Protein AF-A0AAU4PQ23-F1 (afdb_monomer_lite)

Sequence (52 aa):
MGAALDGTPAAARDGSNMIAPMLDAVRAEATLGEICGVLRDERGTYTEPPGS

pLDDT: mean 77.81, std 9.93, range [40.25, 86.62]

Secondary structure (DSSP, 8-state):
-----THHHHHHHH---THHHHHHHHHTT--HHHHHHHHHHHH------S--

Foldseek 3Di:
DDDLCPVQLVCLVPVDDNPVSVVSCVVVVHDPVNSVVSNCVRPNDDDDDPDD

Structure (mmCIF, N/CA/C/O backbone):
data_AF-A0AAU4PQ23-F1
#
_entry.id   AF-A0AAU4PQ23-F1
#
loop_
_atom_site.group_PDB
_atom_site.id
_atom_site.type_symbol
_atom_site.label_atom_id
_atom_site.label_alt_id
_atom_site.label_comp_id
_atom_si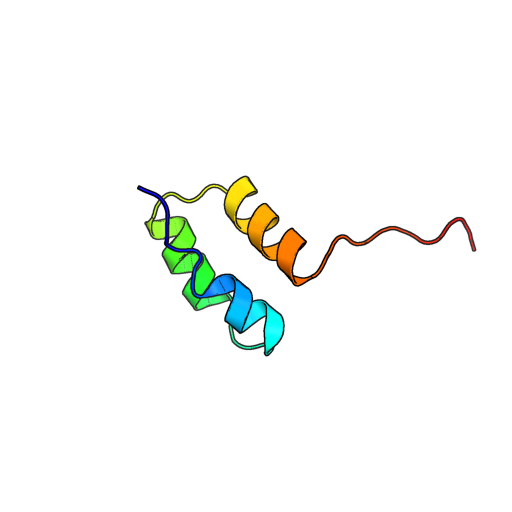te.label_asym_id
_atom_site.label_entity_id
_atom_site.label_seq_id
_atom_site.pdbx_PDB_ins_code
_atom_site.Ca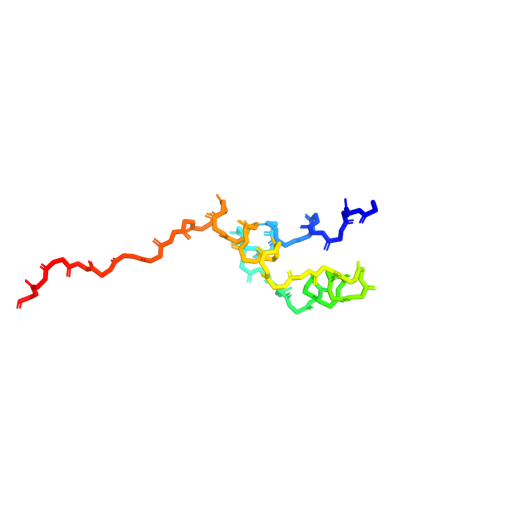rtn_x
_atom_site.Cartn_y
_atom_site.Cartn_z
_atom_site.occupancy
_atom_site.B_iso_or_equiv
_atom_site.auth_seq_id
_atom_site.auth_comp_id
_atom_site.auth_asym_id
_atom_site.auth_atom_id
_atom_site.pdbx_PDB_model_num
ATOM 1 N N . MET A 1 1 ? -5.517 -1.925 -18.197 1.00 40.25 1 MET A N 1
ATOM 2 C CA . MET A 1 1 ? -4.051 -1.789 -18.138 1.00 40.25 1 MET A CA 1
ATOM 3 C C . MET A 1 1 ? -3.722 -1.541 -16.680 1.00 40.25 1 MET A C 1
ATOM 5 O O . MET A 1 1 ? -3.835 -0.418 -16.229 1.00 40.25 1 MET A O 1
ATOM 9 N N . GLY A 1 2 ? -3.521 -2.599 -15.907 1.00 50.38 2 GLY A N 1
ATOM 10 C CA . GLY A 1 2 ? -3.368 -2.504 -14.459 1.00 50.38 2 GLY A CA 1
ATOM 11 C C . GLY A 1 2 ? -2.747 -3.799 -13.987 1.00 50.38 2 GLY A C 1
ATOM 12 O O . GLY A 1 2 ? -3.424 -4.816 -14.029 1.00 50.38 2 GLY A O 1
ATOM 13 N N . ALA A 1 3 ? -1.448 -3.770 -13.702 1.00 55.47 3 ALA A N 1
ATOM 14 C CA . ALA A 1 3 ? -0.697 -4.839 -13.037 1.00 55.47 3 ALA A CA 1
ATOM 15 C C . ALA A 1 3 ? 0.787 -4.437 -12.953 1.00 55.47 3 ALA A C 1
ATOM 17 O O . ALA A 1 3 ? 1.648 -5.041 -13.580 1.00 55.47 3 ALA A O 1
ATOM 18 N N . ALA A 1 4 ? 1.095 -3.375 -12.208 1.00 60.22 4 ALA A N 1
ATOM 19 C CA . ALA A 1 4 ? 2.458 -3.153 -11.708 1.00 60.22 4 ALA A CA 1
ATOM 20 C C . ALA A 1 4 ? 2.467 -3.151 -10.174 1.00 60.22 4 ALA A C 1
ATOM 22 O O . ALA A 1 4 ? 3.220 -2.425 -9.535 1.00 60.22 4 ALA A O 1
ATOM 23 N N . LEU A 1 5 ? 1.570 -3.945 -9.586 1.00 60.53 5 LEU A N 1
ATOM 24 C CA . LEU A 1 5 ? 1.447 -4.116 -8.141 1.00 60.53 5 LEU A CA 1
ATOM 25 C C . LEU A 1 5 ? 1.874 -5.521 -7.698 1.00 60.53 5 LEU A C 1
ATOM 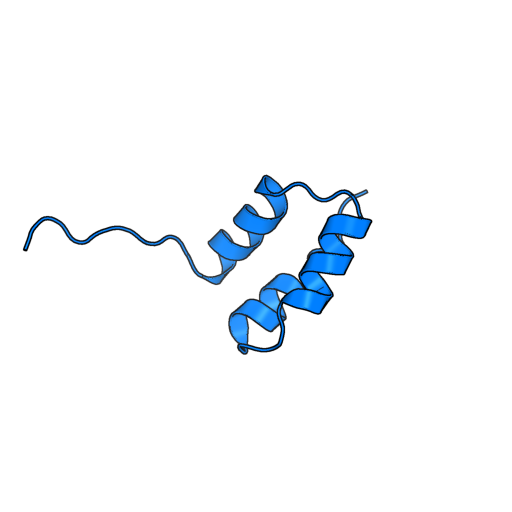27 O O . LEU A 1 5 ? 1.908 -5.782 -6.506 1.00 60.53 5 LEU A O 1
ATOM 31 N N . ASP A 1 6 ? 2.240 -6.426 -8.615 1.00 65.12 6 ASP A N 1
ATOM 32 C CA . ASP A 1 6 ? 2.537 -7.828 -8.275 1.00 65.12 6 ASP A CA 1
ATOM 33 C C . ASP A 1 6 ? 3.711 -7.981 -7.288 1.00 65.12 6 ASP A C 1
ATOM 35 O O . ASP A 1 6 ? 3.746 -8.920 -6.494 1.00 65.12 6 ASP A O 1
ATOM 39 N N . GLY A 1 7 ? 4.661 -7.039 -7.285 1.00 65.38 7 GLY A N 1
ATOM 40 C CA . GLY A 1 7 ? 5.809 -7.056 -6.370 1.00 65.38 7 GLY A CA 1
ATOM 41 C C . GLY A 1 7 ? 5.544 -6.438 -4.992 1.00 65.38 7 GLY A C 1
ATOM 42 O O . GLY A 1 7 ? 6.299 -6.686 -4.051 1.00 65.38 7 GLY A O 1
ATOM 43 N N . THR A 1 8 ? 4.490 -5.631 -4.847 1.00 67.75 8 THR A N 1
ATOM 44 C CA . THR A 1 8 ? 4.208 -4.888 -3.609 1.00 67.75 8 THR A CA 1
ATOM 45 C C . THR A 1 8 ? 3.768 -5.804 -2.454 1.00 67.75 8 THR A C 1
ATOM 47 O O . THR A 1 8 ? 4.287 -5.625 -1.351 1.00 67.75 8 THR A O 1
ATOM 50 N N . PRO A 1 9 ? 2.906 -6.825 -2.665 1.00 71.69 9 PRO A N 1
ATOM 51 C CA . PRO A 1 9 ? 2.530 -7.797 -1.640 1.00 71.69 9 PRO A CA 1
ATOM 52 C C . PRO A 1 9 ? 3.696 -8.620 -1.110 1.00 71.69 9 PRO A C 1
ATOM 54 O O . PRO A 1 9 ? 3.834 -8.794 0.096 1.00 71.69 9 PRO A O 1
ATOM 57 N N . ALA A 1 10 ? 4.559 -9.115 -2.001 1.00 73.75 10 ALA A N 1
ATOM 58 C CA . ALA A 1 10 ? 5.695 -9.944 -1.610 1.00 73.75 10 ALA A CA 1
ATOM 59 C C . ALA A 1 10 ? 6.657 -9.158 -0.707 1.00 73.75 10 ALA A C 1
ATOM 61 O O . ALA A 1 10 ? 6.954 -9.609 0.399 1.00 73.75 10 ALA A O 1
ATOM 62 N N . ALA A 1 11 ? 7.017 -7.933 -1.114 1.00 79.12 11 ALA A N 1
ATOM 63 C CA . ALA A 1 11 ? 7.857 -7.045 -0.313 1.00 79.12 11 ALA A CA 1
ATOM 64 C C . ALA A 1 11 ? 7.196 -6.624 1.009 1.00 79.12 11 ALA A C 1
ATOM 66 O O . ALA A 1 11 ? 7.848 -6.508 2.050 1.00 79.12 11 ALA A O 1
ATOM 67 N N . ALA A 1 12 ? 5.874 -6.432 0.998 1.00 76.56 12 ALA A N 1
ATOM 68 C CA . ALA A 1 12 ? 5.115 -6.163 2.209 1.00 76.56 12 ALA A CA 1
ATOM 69 C C . ALA A 1 12 ? 5.076 -7.374 3.160 1.00 76.56 12 ALA A C 1
ATOM 71 O O . ALA A 1 12 ? 5.009 -7.171 4.372 1.00 76.56 12 ALA A O 1
ATOM 72 N N . ARG A 1 13 ? 5.144 -8.614 2.669 1.00 78.81 13 ARG A N 1
ATOM 73 C CA . ARG A 1 13 ? 5.156 -9.819 3.514 1.00 78.81 13 ARG A CA 1
ATOM 74 C C . ARG A 1 13 ? 6.527 -10.127 4.101 1.00 78.81 13 ARG A C 1
ATOM 76 O O . ARG A 1 13 ? 6.613 -10.446 5.282 1.00 78.81 13 ARG A O 1
ATOM 83 N N . ASP A 1 14 ? 7.583 -10.044 3.298 1.00 81.56 14 ASP A N 1
ATOM 84 C CA . ASP A 1 14 ? 8.934 -10.459 3.701 1.00 81.56 14 ASP A CA 1
ATOM 85 C C . ASP A 1 14 ? 9.798 -9.320 4.278 1.00 81.56 14 ASP A C 1
ATOM 87 O O . ASP A 1 14 ? 10.859 -9.575 4.848 1.00 81.56 14 ASP A O 1
ATOM 91 N N . GLY A 1 15 ? 9.333 -8.067 4.179 1.00 77.56 15 GLY A N 1
ATOM 92 C CA . GLY A 1 15 ? 10.051 -6.891 4.672 1.00 77.56 15 GLY A CA 1
ATOM 93 C C . GLY A 1 15 ? 11.191 -6.426 3.761 1.00 77.56 15 GLY A C 1
ATOM 94 O O . GLY A 1 15 ? 12.020 -5.620 4.187 1.00 77.56 15 GLY A O 1
ATOM 95 N N . SER A 1 16 ? 11.250 -6.915 2.524 1.00 82.50 16 SER A N 1
ATOM 96 C CA . SER A 1 16 ? 12.208 -6.471 1.516 1.00 82.50 16 SER A CA 1
ATOM 97 C C . SER A 1 16 ? 11.909 -5.051 1.011 1.00 82.50 16 SER A C 1
ATOM 99 O O . SER A 1 16 ? 10.928 -4.397 1.375 1.00 82.50 16 SER A O 1
ATOM 101 N N . ASN A 1 17 ? 12.829 -4.508 0.212 1.00 83.19 17 ASN A N 1
ATOM 102 C CA . ASN A 1 17 ? 12.804 -3.106 -0.190 1.00 83.19 17 ASN A CA 1
ATOM 103 C C . ASN A 1 17 ? 11.571 -2.771 -1.055 1.00 83.19 17 ASN A C 1
ATOM 105 O O . ASN A 1 17 ? 11.495 -3.150 -2.221 1.00 83.19 17 ASN A O 1
ATOM 109 N N . MET A 1 18 ? 10.654 -1.971 -0.503 1.00 80.25 18 MET A N 1
ATOM 110 C CA . MET A 1 18 ? 9.431 -1.529 -1.184 1.00 80.25 18 MET A CA 1
ATOM 111 C C . MET A 1 18 ? 9.643 -0.430 -2.237 1.00 80.25 18 MET A C 1
ATOM 113 O O . MET A 1 18 ? 8.738 -0.170 -3.026 1.00 80.25 18 MET A O 1
ATOM 117 N N . ILE A 1 19 ? 10.816 0.206 -2.304 1.00 84.81 19 ILE A N 1
ATOM 118 C CA . ILE A 1 19 ? 11.060 1.298 -3.258 1.00 84.81 19 ILE A CA 1
ATOM 119 C C . ILE A 1 19 ? 10.991 0.799 -4.703 1.00 84.81 19 ILE A C 1
ATOM 121 O O . ILE A 1 19 ? 10.386 1.460 -5.541 1.00 84.81 19 ILE A O 1
ATOM 125 N N . ALA A 1 20 ? 11.559 -0.373 -4.997 1.00 83.56 20 ALA A N 1
ATOM 126 C CA . ALA A 1 20 ? 11.526 -0.946 -6.342 1.00 83.56 20 ALA A CA 1
ATOM 127 C C . ALA A 1 20 ? 10.085 -1.192 -6.852 1.00 83.56 20 ALA A C 1
ATOM 129 O O . ALA A 1 20 ? 9.726 -0.593 -7.866 1.00 83.56 20 ALA A O 1
ATOM 130 N N . PRO A 1 21 ? 9.215 -1.949 -6.147 1.00 81.69 21 PRO A N 1
ATOM 131 C CA . PRO A 1 21 ? 7.840 -2.163 -6.604 1.00 81.69 21 PRO A CA 1
ATOM 132 C C . PRO A 1 21 ? 6.985 -0.886 -6.595 1.00 81.69 21 PRO A C 1
ATOM 134 O O . PRO A 1 21 ? 6.080 -0.757 -7.413 1.00 81.69 21 PRO A O 1
ATOM 137 N N . MET A 1 22 ? 7.261 0.088 -5.718 1.00 80.38 22 MET A N 1
ATOM 138 C CA . MET A 1 22 ? 6.571 1.385 -5.754 1.00 80.38 22 MET A CA 1
ATOM 139 C C . MET A 1 22 ? 6.928 2.202 -7.001 1.00 80.38 22 MET A C 1
ATOM 141 O O . MET A 1 22 ? 6.055 2.846 -7.578 1.00 80.38 22 MET A O 1
ATOM 145 N N . LEU A 1 23 ? 8.190 2.174 -7.438 1.00 84.06 23 LEU A N 1
ATOM 146 C CA . LEU A 1 23 ? 8.613 2.847 -8.668 1.00 84.06 23 LEU A CA 1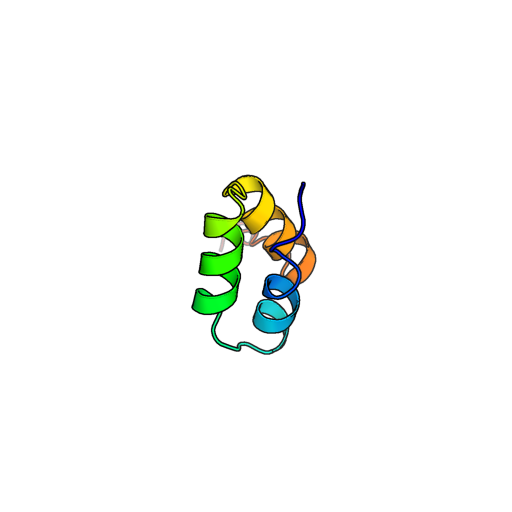
ATOM 147 C C . LEU A 1 23 ? 7.951 2.231 -9.902 1.00 84.06 23 LEU A C 1
ATOM 149 O O . LEU A 1 23 ? 7.540 2.974 -10.791 1.00 84.06 23 LEU A O 1
ATOM 153 N N . ASP A 1 24 ? 7.815 0.906 -9.946 1.00 84.25 24 ASP A N 1
ATOM 154 C CA . ASP A 1 24 ? 7.120 0.215 -11.037 1.00 84.25 24 ASP A CA 1
ATOM 155 C C . ASP A 1 24 ? 5.624 0.555 -11.055 1.00 84.25 2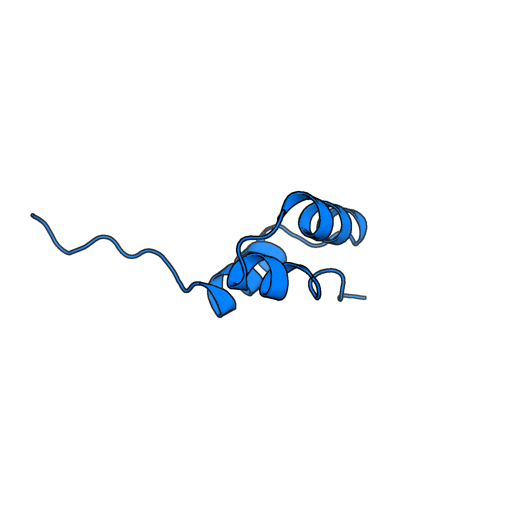4 ASP A C 1
ATOM 157 O O . ASP A 1 24 ? 5.080 0.873 -12.114 1.00 84.25 24 ASP A O 1
ATOM 161 N N . ALA A 1 25 ? 4.981 0.598 -9.884 1.00 81.19 25 ALA A N 1
ATOM 162 C CA . ALA A 1 25 ? 3.588 1.017 -9.749 1.00 81.19 25 ALA A CA 1
ATOM 163 C C . ALA A 1 25 ? 3.370 2.450 -10.266 1.00 81.19 25 ALA A C 1
ATOM 165 O O . ALA A 1 25 ? 2.496 2.685 -11.097 1.00 81.19 25 ALA A O 1
ATOM 166 N N . VAL A 1 26 ? 4.210 3.403 -9.844 1.00 81.50 26 VAL A N 1
ATOM 167 C CA . VAL A 1 26 ? 4.124 4.802 -10.298 1.00 81.50 26 VAL A CA 1
ATOM 168 C C . VAL A 1 26 ? 4.406 4.926 -11.801 1.00 81.50 26 VAL A C 1
ATOM 170 O O . VAL A 1 26 ? 3.750 5.711 -12.482 1.00 81.50 26 VAL A O 1
ATOM 173 N N . ARG A 1 27 ? 5.341 4.139 -12.354 1.00 82.88 27 ARG A N 1
ATOM 174 C CA . ARG A 1 27 ? 5.627 4.111 -13.803 1.00 82.88 27 ARG A CA 1
ATOM 175 C C . ARG A 1 27 ? 4.464 3.576 -14.632 1.00 82.88 27 ARG A C 1
ATOM 177 O O . ARG A 1 27 ? 4.318 3.991 -15.776 1.00 82.88 27 ARG A O 1
ATOM 184 N N . ALA A 1 28 ? 3.658 2.681 -14.071 1.00 84.81 28 ALA A N 1
ATOM 185 C CA . ALA A 1 28 ? 2.442 2.172 -14.698 1.00 84.81 28 ALA A CA 1
ATOM 186 C C . ALA A 1 28 ? 1.227 3.095 -14.506 1.00 84.81 28 ALA A C 1
ATOM 188 O O . ALA A 1 28 ? 0.102 2.674 -14.769 1.00 84.81 28 ALA A O 1
ATOM 189 N N . GLU A 1 29 ? 1.453 4.324 -14.030 1.00 80.75 29 GLU A N 1
ATOM 190 C CA . GLU A 1 29 ? 0.416 5.301 -13.695 1.00 80.75 29 GLU A CA 1
ATOM 191 C C . GLU A 1 29 ? -0.580 4.788 -12.642 1.00 80.75 29 GLU A C 1
ATOM 193 O O . GLU A 1 29 ? -1.726 5.234 -12.592 1.00 80.75 29 GLU A O 1
ATOM 198 N N . ALA A 1 30 ? -0.141 3.871 -11.766 1.00 82.12 30 ALA A N 1
ATOM 199 C CA . ALA A 1 30 ? -0.958 3.436 -10.643 1.00 82.12 30 ALA A CA 1
ATOM 200 C C . ALA A 1 30 ? -1.165 4.599 -9.669 1.00 8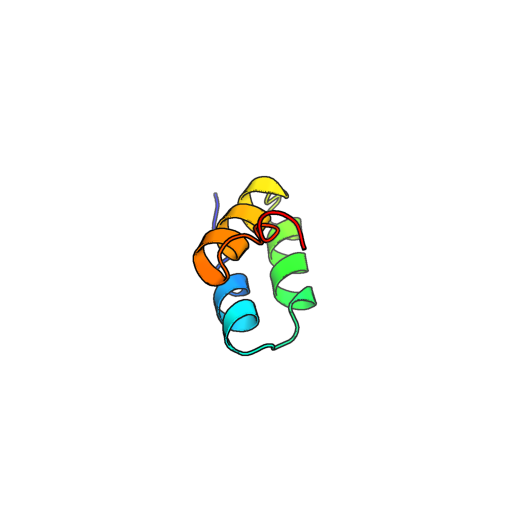2.12 30 ALA A C 1
ATOM 202 O O . ALA A 1 30 ? -0.242 5.332 -9.296 1.00 82.12 30 ALA A O 1
ATOM 203 N N . THR A 1 31 ? -2.401 4.748 -9.225 1.00 85.81 31 THR A N 1
ATOM 204 C CA . THR A 1 31 ? -2.790 5.754 -8.250 1.00 85.81 31 THR A CA 1
ATOM 205 C C . THR A 1 31 ? -2.356 5.352 -6.843 1.00 85.81 31 THR A C 1
ATOM 207 O O . THR A 1 31 ? -2.221 4.174 -6.501 1.00 85.81 31 THR A O 1
ATOM 210 N N . LEU A 1 32 ? -2.223 6.347 -5.961 1.00 80.69 32 LEU A N 1
ATOM 211 C CA . LEU A 1 32 ? -1.987 6.098 -4.538 1.00 80.69 32 LEU A CA 1
ATOM 212 C C . LEU A 1 32 ? -3.091 5.224 -3.917 1.00 80.69 32 LEU A C 1
ATOM 214 O O . LEU A 1 32 ? -2.808 4.422 -3.034 1.00 80.69 32 LEU A O 1
ATOM 218 N N . GLY A 1 33 ? -4.337 5.360 -4.381 1.00 82.25 33 GLY A N 1
ATOM 219 C CA . GLY A 1 33 ? -5.462 4.550 -3.913 1.00 82.25 33 GLY A CA 1
ATOM 220 C C . GLY A 1 33 ? -5.283 3.061 -4.210 1.00 82.25 33 GLY A C 1
ATOM 221 O O . GLY A 1 33 ? -5.532 2.239 -3.334 1.00 82.25 33 GLY A O 1
ATOM 222 N N . GLU A 1 34 ? -4.787 2.717 -5.399 1.00 82.25 34 GLU A N 1
ATOM 223 C CA . GLU A 1 34 ? -4.511 1.329 -5.790 1.00 82.25 34 GLU A CA 1
ATOM 224 C C . GLU A 1 34 ? -3.346 0.739 -4.986 1.00 82.25 34 GLU A C 1
ATOM 226 O O . GLU A 1 34 ? -3.451 -0.371 -4.466 1.00 82.25 34 GLU A O 1
ATOM 231 N N . ILE A 1 35 ? -2.274 1.513 -4.786 1.00 81.50 35 ILE A N 1
ATOM 232 C CA . ILE A 1 35 ? -1.121 1.101 -3.968 1.00 81.50 35 ILE A CA 1
ATOM 233 C C . ILE A 1 35 ? -1.541 0.889 -2.503 1.00 81.50 35 ILE A C 1
ATOM 235 O O . ILE A 1 35 ? -1.233 -0.141 -1.901 1.00 81.50 35 ILE A O 1
ATOM 239 N N . CYS A 1 36 ? -2.278 1.839 -1.921 1.00 84.81 36 CYS A N 1
ATOM 240 C CA . CYS A 1 36 ? -2.801 1.729 -0.559 1.00 84.81 36 CYS A CA 1
ATOM 241 C C . CYS A 1 36 ? -3.830 0.600 -0.409 1.00 84.81 36 CYS A C 1
ATOM 243 O O . CYS A 1 36 ? -3.942 0.039 0.680 1.00 84.81 36 CYS A O 1
ATOM 245 N N . GLY A 1 37 ? -4.579 0.271 -1.465 1.00 85.06 37 GLY A N 1
ATOM 246 C CA . GLY A 1 37 ? -5.492 -0.872 -1.497 1.00 85.06 37 GLY A CA 1
ATOM 247 C C . GLY A 1 37 ? -4.741 -2.188 -1.317 1.00 85.06 37 GLY A C 1
ATOM 248 O O . GLY A 1 37 ? -5.018 -2.925 -0.378 1.00 85.06 37 GLY A O 1
ATOM 249 N N . VAL A 1 38 ? -3.703 -2.414 -2.122 1.00 84.50 38 VAL A N 1
ATOM 250 C CA . VAL A 1 38 ? -2.868 -3.622 -2.027 1.00 84.50 38 VAL A CA 1
ATOM 251 C C . VAL A 1 38 ? -2.198 -3.749 -0.658 1.00 84.50 38 VAL A C 1
ATOM 253 O O . VAL A 1 38 ? -2.192 -4.819 -0.057 1.00 84.50 38 VAL A O 1
ATOM 256 N N . LEU A 1 39 ? -1.670 -2.649 -0.114 1.00 81.94 39 LEU A N 1
ATOM 257 C CA . LEU A 1 39 ? -1.064 -2.669 1.221 1.00 81.94 39 LEU A CA 1
ATOM 258 C C . LEU A 1 39 ? -2.084 -2.953 2.332 1.00 81.94 39 LEU A C 1
ATOM 260 O O . LEU A 1 39 ? -1.733 -3.580 3.331 1.00 81.94 39 LEU A O 1
ATOM 264 N N . ARG A 1 40 ? -3.335 -2.512 2.164 1.00 84.31 40 ARG A N 1
ATOM 265 C CA . ARG A 1 40 ? -4.426 -2.786 3.104 1.00 84.31 40 ARG A CA 1
ATOM 266 C C . ARG A 1 40 ? -4.822 -4.256 3.098 1.00 84.31 40 ARG A C 1
ATOM 268 O O . ARG A 1 40 ? -5.036 -4.806 4.173 1.00 84.31 40 ARG A O 1
ATOM 275 N N . ASP A 1 41 ? -4.898 -4.877 1.928 1.00 83.12 41 ASP A N 1
ATOM 276 C CA . ASP A 1 41 ? -5.220 -6.303 1.812 1.00 83.12 41 ASP A CA 1
ATOM 277 C C . ASP A 1 41 ? -4.138 -7.173 2.470 1.00 83.12 41 ASP A C 1
ATOM 279 O O . ASP A 1 41 ? -4.437 -8.189 3.092 1.00 83.12 41 ASP A O 1
ATOM 283 N N . GLU A 1 42 ? -2.881 -6.733 2.400 1.00 83.12 42 GLU A N 1
ATOM 284 C CA . GLU A 1 42 ? -1.731 -7.481 2.909 1.00 83.12 42 GLU A CA 1
ATOM 285 C C . GLU A 1 42 ? -1.433 -7.258 4.395 1.00 83.12 42 GLU A C 1
ATOM 287 O O . GLU A 1 42 ? -1.066 -8.193 5.106 1.00 83.12 42 GLU A O 1
ATOM 292 N N . ARG A 1 43 ? -1.554 -6.021 4.885 1.00 80.06 43 ARG A N 1
ATOM 293 C CA . ARG A 1 43 ? -1.169 -5.652 6.260 1.00 80.06 43 ARG A CA 1
ATOM 294 C C . ARG A 1 43 ? -2.334 -5.199 7.134 1.00 80.06 43 ARG A C 1
ATOM 296 O O . ARG A 1 43 ? -2.128 -4.880 8.305 1.00 80.06 43 ARG A O 1
ATOM 303 N N . GLY A 1 44 ? -3.549 -5.176 6.595 1.00 82.75 44 GLY A N 1
ATOM 304 C CA . GLY A 1 44 ? -4.706 -4.607 7.269 1.00 82.75 44 GLY A CA 1
ATOM 305 C C . GLY A 1 44 ? -4.595 -3.090 7.433 1.00 82.75 44 GLY A C 1
ATOM 306 O O . GLY A 1 44 ? -3.794 -2.407 6.794 1.00 82.75 44 GLY A O 1
ATOM 307 N N . THR A 1 45 ? -5.429 -2.541 8.310 1.00 85.31 45 THR A N 1
ATOM 308 C CA . THR A 1 45 ? -5.412 -1.121 8.674 1.00 85.31 45 THR A CA 1
ATOM 309 C C . THR A 1 45 ? -5.047 -0.954 10.129 1.00 85.31 45 THR A C 1
ATOM 311 O O . THR A 1 45 ? -5.537 -1.695 10.979 1.00 85.31 45 THR A O 1
ATOM 314 N N . TYR A 1 46 ? -4.281 0.087 10.437 1.00 85.69 46 TYR A N 1
ATOM 315 C CA . TYR A 1 46 ? -4.145 0.519 11.818 1.00 85.69 46 TYR A CA 1
ATOM 316 C C . TYR A 1 46 ? -5.486 1.055 12.345 1.00 85.69 46 TYR A C 1
ATOM 318 O O . TYR A 1 46 ? -6.171 1.821 11.666 1.00 85.69 46 TYR A O 1
ATOM 326 N N . THR A 1 47 ? -5.867 0.639 13.551 1.00 85.75 47 THR A N 1
ATOM 327 C CA . THR A 1 47 ? -7.009 1.174 14.302 1.00 85.75 47 THR A CA 1
ATOM 328 C C . THR A 1 47 ? -6.511 1.520 15.695 1.00 85.75 47 THR A C 1
ATOM 330 O O . THR A 1 47 ? -5.954 0.658 16.375 1.00 85.75 47 THR A O 1
ATOM 333 N N . GLU A 1 48 ? -6.667 2.784 16.096 1.00 86.62 48 GLU A N 1
ATOM 334 C CA . GLU A 1 48 ? -6.282 3.215 17.439 1.00 86.62 48 GLU A CA 1
ATOM 335 C C . GLU A 1 48 ? -7.066 2.427 18.498 1.00 86.62 48 GLU A C 1
ATOM 337 O O . GLU A 1 48 ? -8.280 2.239 18.349 1.00 86.62 48 GLU A O 1
ATOM 342 N N . PRO A 1 49 ? -6.400 1.954 19.566 1.00 79.56 49 PRO A N 1
ATOM 343 C CA . PRO A 1 49 ? -7.097 1.316 20.669 1.00 79.56 49 PRO A CA 1
ATOM 344 C C . PRO A 1 49 ? -8.027 2.336 21.351 1.00 79.56 49 PRO A C 1
ATOM 346 O O . PRO A 1 49 ? -7.646 3.499 21.507 1.00 79.56 49 PRO A O 1
ATOM 349 N N . PRO A 1 50 ? -9.242 1.935 21.768 1.00 79.31 50 PRO A N 1
ATOM 350 C CA . PRO A 1 50 ? -10.136 2.830 22.488 1.00 79.31 50 PRO A CA 1
ATOM 351 C C . PRO A 1 50 ? -9.489 3.241 23.818 1.00 79.31 50 PRO A C 1
ATOM 353 O O . PRO A 1 50 ? -9.309 2.396 24.685 1.00 79.31 50 PRO A O 1
ATOM 356 N N . GLY A 1 51 ? -9.127 4.527 23.912 1.00 79.50 51 GLY A N 1
ATOM 357 C CA . GLY A 1 51 ? -8.730 5.307 25.096 1.00 79.50 51 GLY A CA 1
ATOM 358 C C . GLY A 1 51 ? -7.981 4.580 26.220 1.00 79.50 51 GLY A C 1
ATOM 359 O O . GLY A 1 51 ? -8.601 3.870 27.008 1.00 79.50 51 GLY A O 1
ATOM 360 N N . SER A 1 52 ? -6.673 4.842 26.335 1.00 60.12 52 SER A N 1
ATOM 361 C CA . SER A 1 52 ? -5.860 4.542 27.528 1.00 60.12 52 SER A CA 1
ATOM 362 C C . SER A 1 52 ? -6.331 5.292 28.769 1.00 60.12 52 SER A C 1
ATOM 364 O O . SER A 1 52 ? -6.618 6.503 28.604 1.00 60.12 52 SER A O 1
#

Radius of gyration: 12.85 Å; chains: 1; bounding box: 23×17×46 Å